Protein AF-A0AAT9GSQ6-F1 (afdb_monomer)

Foldseek 3Di:
DQDPLLVVLVVLLVVLVVLVVVCLVCVVVVHQDPVSVVVSVVSVVVSLVSLLVLLCVLVVPPNVLSVCSPDDLVVCLVSLLVSLCVLQVDPVLSVVLNVLSVVLVVLVVPQPDPPDDDRPRCPVCSVSVVVNVVSVSVNSVSSSVSSVNSVVVVVVD

Radius of gyration: 16.72 Å; Cα contacts (8 Å, |Δi|>4): 113; chains: 1; bounding box: 43×30×48 Å

Nearest PDB structures (foldseek):
  7xgg-assembly2_D  TM=2.918E-01  e=9.894E+00  synthetic construct

Organism: NCBI:txid2049879

Solvent-accessible surface area (backbone atoms only — not comparable to full-atom values): 8779 Å² total; per-residue (Å²): 131,85,55,69,68,61,53,50,34,55,51,42,51,55,50,36,51,50,47,47,50,52,48,53,55,31,55,77,68,73,46,88,60,72,69,52,59,54,51,36,52,52,43,50,51,50,34,52,50,48,50,44,58,48,49,51,71,76,53,73,85,54,64,73,62,56,57,40,68,77,74,38,76,77,54,33,33,53,47,50,18,52,49,36,24,71,45,60,71,34,68,66,62,15,50,52,46,26,51,50,38,45,51,44,50,52,50,60,71,69,45,88,69,63,99,70,71,57,91,88,63,50,70,86,44,43,70,58,50,54,52,52,52,52,41,50,49,53,50,52,49,54,49,50,50,26,51,52,53,34,60,52,56,69,68,78,108

Structure (mmCIF, N/CA/C/O backbone):
data_AF-A0AAT9GSQ6-F1
#
_entry.id   AF-A0AAT9GSQ6-F1
#
loop_
_atom_site.group_PDB
_atom_site.id
_atom_site.type_symbol
_atom_site.label_atom_id
_atom_site.label_alt_id
_atom_site.label_comp_id
_atom_site.label_asym_id
_atom_site.label_entity_id
_atom_site.label_seq_id
_atom_site.pdbx_PDB_ins_code
_atom_site.Cartn_x
_atom_site.Cartn_y
_atom_site.Cartn_z
_atom_site.occupancy
_atom_site.B_iso_or_equiv
_atom_site.auth_seq_id
_atom_site.auth_comp_id
_atom_site.auth_asym_id
_atom_site.auth_atom_id
_atom_site.pdbx_PDB_model_num
ATOM 1 N N . MET A 1 1 ? -17.976 12.302 9.115 1.00 65.62 1 MET A N 1
ATOM 2 C CA . MET A 1 1 ? -16.962 12.978 8.273 1.00 65.62 1 MET A CA 1
ATOM 3 C C . MET A 1 1 ? -15.650 12.19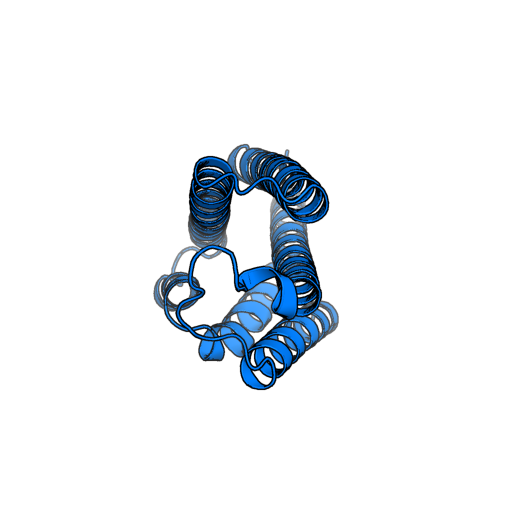2 8.235 1.00 65.62 1 MET A C 1
ATOM 5 O O . MET A 1 1 ? -15.135 11.880 9.298 1.00 65.62 1 MET A O 1
ATOM 9 N N . VAL A 1 2 ? -15.143 11.805 7.061 1.00 77.38 2 VAL A N 1
ATOM 10 C CA . VAL A 1 2 ? -13.795 11.198 6.927 1.00 77.38 2 VAL A CA 1
ATOM 11 C C . VAL A 1 2 ? -12.738 12.262 7.230 1.00 77.38 2 VAL A C 1
ATOM 13 O O . VAL A 1 2 ? -12.913 13.410 6.809 1.00 77.38 2 VAL A O 1
ATOM 16 N N . TYR A 1 3 ? -11.694 11.910 7.984 1.00 83.44 3 TYR A N 1
ATOM 17 C CA . TYR A 1 3 ? -10.656 12.868 8.391 1.00 83.44 3 TYR A CA 1
ATOM 18 C C . TYR A 1 3 ? -9.893 13.433 7.187 1.00 83.44 3 TYR A C 1
ATOM 20 O O . TYR A 1 3 ? -9.700 12.744 6.186 1.00 83.44 3 TYR A O 1
ATOM 28 N N . LEU A 1 4 ? -9.426 14.683 7.303 1.00 87.00 4 LEU A N 1
ATOM 29 C CA . LEU A 1 4 ? -8.675 15.369 6.245 1.00 87.00 4 LEU A CA 1
ATOM 30 C C . LEU A 1 4 ? -7.446 14.561 5.801 1.00 87.00 4 LEU A C 1
ATOM 32 O O . LEU A 1 4 ? -7.263 14.358 4.609 1.00 87.00 4 LEU A O 1
ATOM 36 N N . LEU A 1 5 ? -6.674 14.019 6.749 1.00 85.88 5 LEU A N 1
ATOM 37 C CA . LEU A 1 5 ? -5.507 13.171 6.465 1.00 85.88 5 LEU A CA 1
ATOM 38 C C . LEU A 1 5 ? -5.846 11.956 5.592 1.00 85.88 5 LEU A C 1
ATOM 40 O O . LEU A 1 5 ? -5.106 11.637 4.671 1.00 85.88 5 LEU A O 1
ATOM 44 N N . THR A 1 6 ? -6.987 11.310 5.829 1.00 87.62 6 THR A N 1
ATOM 45 C CA . THR A 1 6 ? -7.437 10.162 5.031 1.00 87.62 6 THR A CA 1
ATOM 46 C C . THR A 1 6 ? -7.820 10.596 3.615 1.00 87.62 6 THR A C 1
ATOM 48 O O . THR A 1 6 ? -7.539 9.882 2.661 1.00 87.62 6 THR A O 1
ATOM 51 N N . LYS A 1 7 ? -8.398 11.793 3.441 1.00 87.50 7 LYS A N 1
ATOM 52 C CA . LYS A 1 7 ? -8.641 12.357 2.101 1.00 87.50 7 LYS A CA 1
ATOM 53 C C . LYS A 1 7 ? -7.332 12.661 1.369 1.00 87.50 7 LYS A C 1
ATOM 55 O O . LYS A 1 7 ? -7.224 12.338 0.193 1.00 87.50 7 LYS A O 1
ATOM 60 N N . ILE A 1 8 ? -6.351 13.236 2.069 1.00 89.69 8 ILE A N 1
ATOM 61 C CA . ILE A 1 8 ? -5.018 13.509 1.511 1.00 89.69 8 ILE A CA 1
ATOM 62 C C . ILE A 1 8 ? -4.342 12.195 1.098 1.00 89.69 8 ILE A C 1
ATOM 64 O O . ILE A 1 8 ? -3.802 12.130 0.004 1.00 89.69 8 ILE A O 1
ATOM 68 N N . PHE A 1 9 ? -4.448 11.133 1.904 1.00 92.06 9 PHE A N 1
ATOM 69 C CA . PHE A 1 9 ? -3.937 9.800 1.562 1.00 92.06 9 PHE A CA 1
ATOM 70 C C . PHE A 1 9 ? -4.494 9.275 0.229 1.00 92.06 9 PHE A C 1
ATOM 72 O O . PHE A 1 9 ? -3.721 8.886 -0.639 1.00 92.06 9 PHE A O 1
ATOM 79 N N . PHE A 1 10 ? -5.817 9.306 0.028 1.00 90.56 10 PHE A N 1
ATOM 80 C CA . PHE A 1 10 ? -6.405 8.874 -1.250 1.00 90.56 10 PHE A CA 1
ATOM 81 C C . PHE A 1 10 ? -6.052 9.809 -2.413 1.00 90.56 10 PHE A C 1
ATOM 83 O O . PHE A 1 10 ? -5.907 9.343 -3.539 1.00 90.56 10 PHE A O 1
ATOM 90 N N . GLY A 1 11 ? -5.892 11.110 -2.148 1.00 90.19 11 GLY A N 1
ATOM 91 C CA . GLY A 1 11 ? -5.411 12.069 -3.142 1.00 90.19 11 GLY A CA 1
ATOM 92 C C . GLY A 1 11 ? -3.979 11.776 -3.593 1.00 90.19 11 GLY A C 1
ATOM 93 O O . GLY A 1 11 ? -3.714 11.777 -4.791 1.00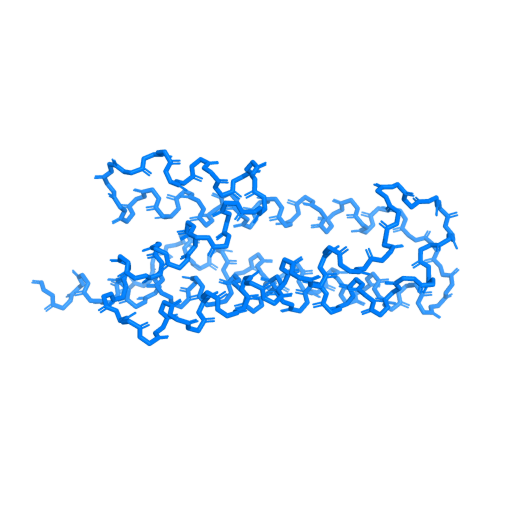 90.19 11 GLY A O 1
ATOM 94 N N . LEU A 1 12 ? -3.080 11.465 -2.654 1.00 90.25 12 LEU A N 1
ATOM 95 C CA . LEU A 1 12 ? -1.708 11.067 -2.966 1.00 90.25 12 LEU A CA 1
ATOM 96 C C . LEU A 1 12 ? -1.659 9.734 -3.704 1.00 90.25 12 LEU A C 1
ATOM 98 O O . LEU A 1 12 ? -0.971 9.667 -4.709 1.00 90.25 12 LEU A O 1
ATOM 102 N N . LEU A 1 13 ? -2.441 8.728 -3.292 1.00 88.62 13 LEU A N 1
ATOM 103 C CA . LEU A 1 13 ? -2.547 7.468 -4.039 1.00 88.62 13 LEU A CA 1
ATOM 104 C C . LEU A 1 13 ? -2.963 7.700 -5.494 1.00 88.62 13 LEU A C 1
ATOM 106 O O . LEU A 1 13 ? -2.394 7.104 -6.398 1.00 88.62 13 LEU A O 1
ATOM 110 N N . ALA A 1 14 ? -3.953 8.561 -5.736 1.00 88.06 14 ALA A N 1
ATOM 111 C CA . ALA A 1 14 ? -4.377 8.868 -7.098 1.00 88.06 14 ALA A CA 1
ATOM 112 C C . ALA A 1 14 ? -3.264 9.562 -7.902 1.00 88.06 14 ALA A C 1
ATOM 114 O O . ALA A 1 14 ? -3.072 9.248 -9.073 1.00 88.06 14 ALA A O 1
ATOM 115 N N . LEU A 1 15 ? -2.526 10.483 -7.278 1.00 88.88 15 LEU A N 1
ATOM 116 C CA . LEU A 1 15 ? -1.430 11.211 -7.918 1.00 88.88 15 LEU A CA 1
ATOM 117 C C . LEU A 1 15 ? -0.240 10.288 -8.227 1.00 88.88 15 LEU A C 1
ATOM 119 O O . LEU A 1 15 ? 0.285 10.328 -9.334 1.00 88.88 15 LEU A O 1
ATOM 123 N N . ASP A 1 16 ? 0.116 9.415 -7.288 1.00 85.31 16 ASP A N 1
ATOM 124 C CA . ASP A 1 16 ? 1.141 8.375 -7.417 1.00 85.31 16 ASP A CA 1
ATOM 125 C C . ASP A 1 16 ? 0.856 7.456 -8.616 1.00 85.31 16 ASP A C 1
ATOM 127 O O . ASP A 1 16 ? 1.702 7.271 -9.487 1.00 85.31 16 ASP A O 1
ATOM 131 N N . GLN A 1 17 ? -0.395 7.004 -8.765 1.00 84.88 17 GLN A N 1
ATOM 132 C CA . GLN A 1 17 ? -0.814 6.203 -9.920 1.00 84.88 17 GLN A CA 1
ATOM 133 C C . GLN A 1 17 ? -0.731 6.959 -11.250 1.00 84.88 17 GLN A C 1
ATOM 135 O O . GLN A 1 17 ? -0.386 6.366 -12.270 1.00 84.88 17 GLN A O 1
ATOM 140 N N . VAL A 1 18 ? -1.021 8.263 -11.266 1.00 85.94 18 VAL A N 1
ATOM 141 C CA . VAL A 1 18 ? -0.856 9.081 -12.477 1.00 85.94 18 VAL A CA 1
ATOM 142 C C . VAL A 1 18 ? 0.618 9.153 -12.874 1.00 85.94 18 VAL A C 1
ATOM 144 O O . VAL A 1 18 ? 0.937 8.925 -14.040 1.00 85.94 18 VAL A O 1
ATOM 147 N N . VAL A 1 19 ? 1.515 9.428 -11.921 1.00 85.00 19 VAL A N 1
ATOM 148 C CA . VAL A 1 19 ? 2.964 9.492 -12.178 1.00 85.00 19 VAL A CA 1
ATOM 149 C C . VAL A 1 19 ? 3.491 8.142 -12.656 1.00 85.00 19 VAL A C 1
ATOM 151 O O . VAL A 1 19 ? 4.197 8.096 -13.662 1.00 85.00 19 VAL A O 1
ATOM 154 N N . PHE A 1 20 ? 3.072 7.049 -12.020 1.00 80.50 20 PHE A N 1
ATOM 155 C CA . PHE A 1 20 ? 3.429 5.695 -12.428 1.00 80.50 20 PHE A CA 1
ATOM 156 C C . PHE A 1 20 ? 2.981 5.366 -13.862 1.00 80.50 20 PHE A C 1
ATOM 158 O O . PHE A 1 20 ? 3.763 4.849 -14.657 1.00 80.50 20 PHE A O 1
ATOM 165 N N . ILE A 1 21 ? 1.746 5.713 -14.245 1.00 83.31 21 ILE A N 1
ATOM 166 C CA . ILE A 1 21 ? 1.265 5.507 -15.622 1.00 83.31 21 ILE A CA 1
ATOM 167 C C . ILE A 1 21 ? 2.134 6.281 -16.622 1.00 83.31 21 ILE A C 1
ATOM 169 O O . ILE A 1 21 ? 2.496 5.738 -17.667 1.00 83.31 21 ILE A O 1
ATOM 173 N N . PHE A 1 22 ? 2.493 7.530 -16.314 1.00 81.94 22 PHE A N 1
ATOM 174 C CA . PHE A 1 22 ? 3.396 8.310 -17.163 1.00 81.94 22 PHE A CA 1
ATOM 175 C C . PHE A 1 22 ? 4.791 7.688 -17.260 1.00 81.94 22 PHE A C 1
ATOM 177 O O . PHE A 1 22 ? 5.367 7.674 -18.347 1.00 81.94 22 PHE A O 1
ATOM 184 N N . GLU A 1 23 ? 5.317 7.144 -16.164 1.00 74.38 23 GLU A N 1
ATOM 185 C CA . GLU A 1 23 ? 6.594 6.431 -16.142 1.00 74.38 23 GLU A CA 1
ATOM 186 C C . GLU A 1 23 ? 6.555 5.188 -17.046 1.00 74.38 23 GLU A C 1
ATOM 188 O O . GLU A 1 23 ? 7.408 5.039 -17.922 1.00 74.38 23 GLU A O 1
ATOM 193 N N . VAL A 1 24 ? 5.509 4.362 -16.940 1.00 75.19 24 VAL A N 1
ATOM 194 C CA . VAL A 1 24 ? 5.307 3.188 -17.808 1.00 75.19 24 VAL A CA 1
ATOM 195 C C . VAL A 1 24 ? 5.205 3.592 -19.281 1.00 75.19 24 VAL A C 1
ATOM 197 O O . VAL A 1 24 ? 5.885 3.012 -20.127 1.00 75.19 24 VAL A O 1
ATOM 200 N N . LEU A 1 25 ? 4.398 4.608 -19.607 1.00 79.19 25 LEU A N 1
ATOM 201 C CA . LEU A 1 25 ? 4.266 5.112 -20.980 1.00 79.19 25 LEU A CA 1
ATOM 202 C C . LEU A 1 25 ? 5.591 5.662 -21.523 1.00 79.19 25 LEU A C 1
ATOM 204 O O . LEU A 1 25 ? 5.908 5.467 -22.695 1.00 79.19 25 LEU A O 1
ATOM 208 N N . SER A 1 26 ? 6.377 6.329 -20.678 1.00 72.94 26 SER A N 1
ATOM 209 C CA . SER A 1 26 ? 7.697 6.840 -21.045 1.00 72.94 26 SER A CA 1
ATOM 210 C C . SER A 1 26 ? 8.676 5.710 -21.358 1.00 72.94 26 SER A C 1
ATOM 212 O O . SER A 1 26 ? 9.407 5.792 -22.345 1.00 72.94 26 SER A O 1
ATOM 214 N N . ILE A 1 27 ? 8.671 4.641 -20.557 1.00 69.69 27 ILE A N 1
ATOM 215 C CA . ILE A 1 27 ? 9.517 3.468 -20.800 1.00 69.69 27 ILE A CA 1
ATOM 216 C C . ILE A 1 27 ? 9.121 2.784 -22.116 1.00 69.69 27 ILE A C 1
ATOM 218 O O . ILE A 1 27 ? 9.996 2.454 -22.913 1.00 69.69 27 ILE A O 1
ATOM 222 N N . LEU A 1 28 ? 7.819 2.640 -22.395 1.00 72.75 28 LEU A N 1
ATOM 223 C CA . LEU A 1 28 ? 7.327 2.074 -23.661 1.00 72.75 28 LEU A CA 1
ATOM 224 C C . LEU A 1 28 ? 7.753 2.893 -24.891 1.00 72.75 28 LEU A C 1
ATOM 226 O O . LEU A 1 28 ? 7.943 2.332 -25.968 1.00 72.75 28 LEU A O 1
ATOM 230 N N . ASN A 1 29 ? 7.946 4.202 -24.726 1.00 77.94 29 ASN A N 1
ATOM 231 C CA . ASN A 1 29 ? 8.409 5.100 -25.783 1.00 77.94 29 ASN A CA 1
ATOM 232 C C . ASN A 1 29 ? 9.945 5.212 -25.874 1.00 77.94 29 ASN A C 1
ATOM 234 O O . ASN A 1 29 ? 10.444 6.065 -26.607 1.00 77.94 29 ASN A O 1
ATOM 238 N N . ASN A 1 30 ? 10.705 4.367 -25.159 1.00 64.19 30 ASN A N 1
ATOM 239 C CA . ASN A 1 30 ? 12.176 4.392 -25.087 1.00 64.19 30 ASN A CA 1
ATOM 240 C C . ASN A 1 30 ? 12.770 5.747 -24.652 1.00 64.19 30 ASN A C 1
ATOM 242 O O . ASN A 1 30 ? 13.939 6.037 -24.910 1.00 64.19 30 ASN A O 1
ATOM 246 N N . SER A 1 31 ? 11.984 6.584 -23.974 1.00 59.66 31 SER A N 1
ATOM 247 C CA . SER A 1 31 ? 12.454 7.833 -23.387 1.00 59.66 31 SER A CA 1
ATOM 248 C C . SER A 1 31 ? 12.775 7.602 -21.915 1.00 59.66 31 SER A C 1
ATOM 250 O O . SER A 1 31 ? 11.888 7.381 -21.090 1.00 59.66 31 SER A O 1
ATOM 252 N N . SER A 1 32 ? 14.056 7.639 -21.563 1.00 54.69 32 SER A N 1
ATOM 253 C CA . SER A 1 32 ? 14.492 7.505 -20.177 1.00 54.69 32 SER A CA 1
ATOM 254 C C . SER A 1 32 ? 14.290 8.828 -19.426 1.00 54.69 32 SER A C 1
ATOM 256 O O . SER A 1 32 ? 15.096 9.751 -19.562 1.00 54.69 32 SER A O 1
ATOM 258 N N . PHE A 1 33 ? 13.221 8.941 -18.636 1.00 56.41 33 PHE A N 1
ATOM 259 C CA . PHE A 1 33 ? 12.944 10.126 -17.817 1.00 56.41 33 PHE A CA 1
ATOM 260 C C . PHE A 1 33 ? 13.289 9.878 -16.341 1.00 56.41 33 PHE A C 1
ATOM 262 O O . PHE A 1 33 ? 12.425 9.572 -15.527 1.00 56.41 33 PHE A O 1
ATOM 269 N N . SER A 1 34 ? 14.560 10.106 -15.990 1.00 57.88 34 SER A N 1
ATOM 270 C CA . SER A 1 34 ? 15.077 10.085 -14.607 1.00 57.88 34 SER A CA 1
ATOM 271 C C . SER A 1 34 ? 14.244 10.869 -13.567 1.00 57.88 34 SER A C 1
ATOM 273 O O . SER A 1 34 ? 14.079 10.359 -12.462 1.00 57.88 34 SER A O 1
ATOM 275 N N . PRO A 1 35 ? 13.690 12.072 -13.847 1.00 72.38 35 PRO A N 1
ATOM 276 C CA . PRO A 1 35 ? 12.984 12.832 -12.809 1.00 72.38 35 PRO A CA 1
ATOM 277 C C . PRO A 1 35 ? 11.610 12.256 -12.432 1.00 72.38 35 PRO A C 1
ATOM 279 O O . PRO A 1 35 ? 11.124 12.534 -11.340 1.00 72.38 35 PRO A O 1
ATOM 282 N N . LEU A 1 36 ? 10.967 11.461 -13.296 1.00 71.25 36 LEU A N 1
ATOM 283 C CA . LEU A 1 36 ? 9.649 10.886 -12.991 1.00 71.25 36 LEU A CA 1
ATOM 284 C C . LEU A 1 36 ? 9.748 9.780 -11.939 1.00 71.25 36 LEU A C 1
ATOM 286 O O . LEU A 1 36 ? 8.942 9.765 -11.012 1.00 71.25 36 LEU A O 1
ATOM 290 N N . THR A 1 37 ? 10.770 8.928 -12.031 1.00 71.06 37 THR A N 1
ATOM 291 C CA . THR A 1 37 ? 11.039 7.865 -11.055 1.00 71.06 37 THR A CA 1
ATOM 292 C C . THR A 1 37 ? 11.312 8.435 -9.660 1.00 71.06 37 THR A C 1
ATOM 294 O O . THR A 1 37 ? 10.775 7.944 -8.669 1.00 71.06 37 THR A O 1
ATOM 297 N N . GLU A 1 38 ? 12.096 9.515 -9.561 1.00 72.75 38 GLU A N 1
ATOM 298 C CA . GLU A 1 38 ? 12.363 10.188 -8.281 1.00 72.75 38 GLU A CA 1
ATOM 299 C C . GLU A 1 38 ? 11.089 10.791 -7.672 1.00 72.75 38 GLU A C 1
ATOM 301 O O . GLU A 1 38 ? 10.834 10.632 -6.477 1.00 72.75 38 GLU A O 1
ATOM 306 N N . ILE A 1 39 ? 10.258 11.444 -8.494 1.00 81.00 39 ILE A N 1
ATOM 307 C CA . ILE A 1 39 ? 8.970 11.998 -8.059 1.00 81.00 39 ILE A CA 1
ATOM 308 C C . ILE A 1 39 ? 8.039 10.881 -7.573 1.00 81.00 39 ILE A C 1
ATOM 310 O O . ILE A 1 39 ? 7.446 11.026 -6.504 1.00 81.00 39 ILE A O 1
ATOM 314 N N . ASN A 1 40 ? 7.942 9.773 -8.313 1.00 78.94 40 ASN A N 1
ATOM 315 C CA . ASN A 1 40 ? 7.149 8.600 -7.939 1.00 78.94 40 ASN A CA 1
ATOM 316 C C . ASN A 1 40 ? 7.589 8.066 -6.564 1.00 78.94 40 ASN A C 1
ATOM 318 O O . ASN A 1 40 ? 6.790 7.932 -5.641 1.00 78.94 40 ASN A O 1
ATOM 322 N N . TYR A 1 41 ? 8.898 7.902 -6.360 1.00 74.38 41 TYR A N 1
ATOM 323 C CA . TYR A 1 41 ? 9.437 7.418 -5.089 1.00 74.38 41 TYR A CA 1
ATOM 324 C C . TYR A 1 41 ? 9.143 8.363 -3.909 1.00 74.38 41 TYR A C 1
ATOM 326 O O . TYR A 1 41 ? 8.776 7.920 -2.816 1.00 74.38 41 TYR A O 1
ATOM 334 N N . ILE A 1 42 ? 9.264 9.679 -4.119 1.00 83.00 42 ILE A N 1
ATOM 335 C CA . ILE A 1 42 ? 8.937 10.694 -3.104 1.00 83.00 42 ILE A CA 1
ATOM 336 C C . ILE A 1 42 ? 7.443 10.652 -2.753 1.00 83.00 42 ILE A C 1
ATOM 338 O O . ILE A 1 42 ? 7.085 10.711 -1.572 1.00 83.00 42 ILE A O 1
ATOM 342 N N . LEU A 1 43 ? 6.567 10.534 -3.752 1.00 85.19 43 LEU A N 1
ATOM 343 C CA . LEU A 1 43 ? 5.120 10.436 -3.553 1.00 85.19 43 LEU A CA 1
ATOM 344 C C . LEU A 1 43 ? 4.723 9.155 -2.818 1.00 85.19 43 LEU A C 1
ATOM 346 O O . LEU A 1 43 ? 3.930 9.222 -1.871 1.00 85.19 43 LEU A O 1
ATOM 350 N N . GLY A 1 44 ? 5.327 8.021 -3.169 1.00 80.69 44 GLY A N 1
ATOM 351 C CA . GLY A 1 44 ? 5.154 6.756 -2.463 1.00 80.69 44 GLY A CA 1
ATOM 352 C C . GLY A 1 44 ? 5.541 6.865 -0.984 1.00 80.69 44 GLY A C 1
ATOM 353 O O . GLY A 1 44 ? 4.756 6.505 -0.099 1.00 80.69 44 GLY A O 1
ATOM 354 N N . LEU A 1 45 ? 6.704 7.460 -0.684 1.00 82.38 45 LEU A N 1
ATOM 355 C CA . LEU A 1 45 ? 7.145 7.705 0.696 1.00 82.38 45 LEU A CA 1
ATOM 356 C C . LEU A 1 45 ? 6.174 8.610 1.466 1.00 82.38 45 LEU A C 1
ATOM 358 O O . LEU A 1 45 ? 5.808 8.296 2.602 1.00 82.38 45 LEU A O 1
ATOM 362 N N . LEU A 1 46 ? 5.711 9.705 0.856 1.00 86.75 46 LEU A N 1
ATOM 363 C CA . LEU A 1 46 ? 4.722 10.597 1.469 1.00 86.75 46 LEU A CA 1
ATOM 364 C C . LEU A 1 46 ? 3.400 9.873 1.754 1.00 86.75 46 LEU A C 1
ATOM 366 O O . LEU A 1 46 ? 2.831 10.026 2.837 1.00 86.75 46 LEU A O 1
ATOM 370 N N . THR A 1 47 ? 2.933 9.043 0.822 1.00 86.56 47 THR A N 1
ATOM 371 C CA . THR A 1 47 ? 1.707 8.247 0.971 1.00 86.56 47 THR A CA 1
ATOM 372 C C . THR A 1 47 ? 1.800 7.305 2.171 1.00 86.56 47 THR A C 1
ATOM 374 O O . THR A 1 47 ? 0.889 7.260 3.008 1.00 86.56 47 THR A O 1
ATOM 377 N N . ILE A 1 48 ? 2.927 6.601 2.307 1.00 84.06 48 ILE A N 1
ATOM 378 C CA . ILE A 1 48 ? 3.194 5.696 3.430 1.00 84.06 48 ILE A CA 1
ATOM 379 C C . ILE A 1 48 ? 3.283 6.471 4.753 1.00 84.06 48 ILE A C 1
ATOM 381 O O . ILE A 1 48 ? 2.691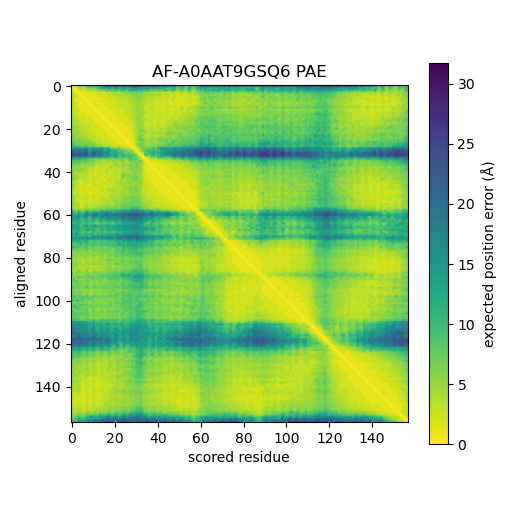 6.049 5.750 1.00 84.06 48 ILE A O 1
ATOM 385 N N . LEU A 1 49 ? 3.956 7.626 4.777 1.00 85.38 49 LEU A N 1
ATOM 386 C CA . LEU A 1 49 ? 4.069 8.463 5.977 1.00 85.38 49 LEU A CA 1
ATOM 387 C C . LEU A 1 49 ? 2.705 8.957 6.473 1.00 85.38 49 LEU A C 1
ATOM 389 O O . LEU A 1 49 ? 2.429 8.897 7.675 1.00 85.38 49 LEU A O 1
ATOM 393 N N . ILE A 1 50 ? 1.823 9.399 5.571 1.00 87.94 50 ILE A N 1
ATOM 394 C CA . ILE A 1 50 ? 0.465 9.822 5.944 1.00 87.94 50 ILE A CA 1
ATOM 395 C C . ILE A 1 50 ? -0.348 8.641 6.476 1.00 87.94 50 ILE A C 1
ATOM 397 O O . ILE A 1 50 ? -1.045 8.785 7.487 1.00 87.94 50 ILE A O 1
ATO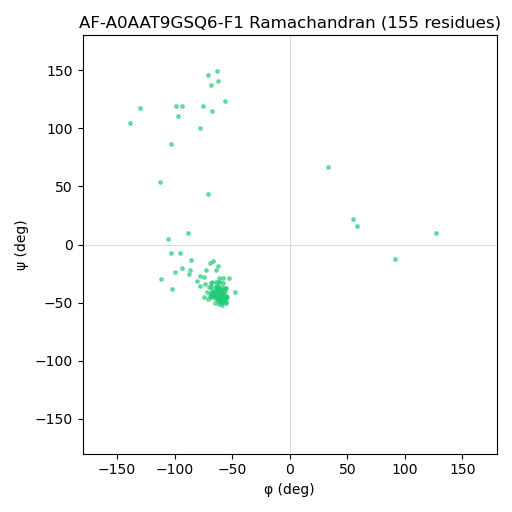M 401 N N . LEU A 1 51 ? -0.241 7.469 5.844 1.00 86.56 51 LEU A N 1
ATOM 402 C CA . LEU A 1 51 ? -0.888 6.252 6.331 1.00 86.56 51 LEU A CA 1
ATOM 403 C C . LEU A 1 51 ? -0.421 5.917 7.753 1.00 86.56 51 LEU A C 1
ATOM 405 O O . LEU A 1 51 ? -1.246 5.703 8.640 1.00 86.56 51 LEU A O 1
ATOM 409 N N . ILE A 1 52 ? 0.886 5.953 8.001 1.00 84.88 52 ILE A N 1
ATOM 410 C CA . ILE A 1 52 ? 1.494 5.727 9.316 1.00 84.88 52 ILE A CA 1
ATOM 411 C C . ILE A 1 52 ? 0.981 6.720 10.356 1.00 84.88 52 ILE A C 1
ATOM 413 O O . ILE A 1 52 ? 0.485 6.302 11.407 1.00 84.88 52 ILE A O 1
ATOM 417 N N . ALA A 1 53 ? 1.036 8.020 10.060 1.00 85.56 53 ALA A N 1
ATOM 418 C CA . ALA A 1 53 ? 0.532 9.060 10.953 1.00 85.56 53 ALA A CA 1
ATOM 419 C C . ALA A 1 53 ? -0.948 8.826 11.291 1.00 85.56 53 ALA A C 1
ATOM 421 O O . ALA A 1 53 ? -1.381 8.997 12.434 1.00 85.56 53 ALA A O 1
ATOM 422 N N . ARG A 1 54 ? -1.735 8.358 10.315 1.00 85.94 54 ARG A N 1
ATOM 423 C CA . ARG A 1 54 ? -3.146 8.049 10.527 1.00 85.94 54 ARG A CA 1
ATOM 424 C C . ARG A 1 54 ? -3.359 6.828 11.415 1.00 85.94 54 ARG A C 1
ATOM 426 O O . ARG A 1 54 ? -4.201 6.880 12.313 1.00 85.94 54 ARG A O 1
ATOM 433 N N . LEU A 1 55 ? -2.608 5.753 11.193 1.00 86.00 55 LEU A N 1
ATOM 434 C CA . LEU A 1 55 ? -2.669 4.552 12.026 1.00 86.00 55 LEU A CA 1
ATOM 435 C C . LEU A 1 55 ? -2.289 4.870 13.476 1.00 86.00 55 LEU A C 1
ATOM 437 O O . LEU A 1 55 ? -2.960 4.398 14.390 1.00 86.00 55 LEU A O 1
ATOM 441 N N . PHE A 1 56 ? -1.299 5.738 13.699 1.00 84.12 56 PHE A N 1
ATOM 442 C CA . PHE A 1 56 ? -0.945 6.230 15.033 1.00 84.12 56 PHE A CA 1
ATOM 443 C C . PHE A 1 56 ? -2.126 6.870 15.766 1.00 84.12 56 PHE A C 1
ATOM 445 O O . PHE A 1 56 ? -2.418 6.495 16.903 1.00 84.12 56 PHE A O 1
ATOM 452 N N . ILE A 1 57 ? -2.836 7.786 15.099 1.00 85.06 57 ILE A N 1
ATOM 453 C CA . ILE A 1 57 ? -4.010 8.464 15.670 1.00 85.06 57 ILE A CA 1
ATOM 454 C C . ILE A 1 57 ? -5.115 7.454 16.011 1.00 85.06 57 ILE A C 1
ATOM 456 O O . ILE A 1 57 ? -5.782 7.586 17.034 1.00 85.06 57 ILE A O 1
ATOM 460 N N . LEU A 1 58 ? -5.321 6.442 15.164 1.00 83.00 58 LEU A N 1
ATOM 461 C CA . LEU A 1 58 ? -6.383 5.450 15.358 1.00 83.00 58 LEU A CA 1
ATOM 462 C C . LEU A 1 58 ? -6.057 4.390 16.415 1.00 83.00 58 LEU A C 1
ATOM 464 O O . LEU A 1 58 ? -6.981 3.839 17.013 1.00 83.00 58 LEU A O 1
ATOM 468 N N . PHE A 1 59 ? -4.776 4.091 16.639 1.00 77.81 59 PHE A N 1
ATOM 469 C CA . PHE A 1 59 ? -4.357 3.015 17.534 1.00 77.81 59 PHE A CA 1
ATOM 470 C C . PHE A 1 59 ? -3.855 3.443 18.900 1.00 77.81 59 PHE A C 1
ATOM 472 O O . PHE A 1 59 ? -3.650 2.556 19.719 1.00 77.81 59 PHE A O 1
ATOM 479 N N . ASN A 1 60 ? -3.677 4.741 19.154 1.00 66.50 60 ASN A N 1
ATOM 480 C CA . ASN A 1 60 ? -3.425 5.324 20.476 1.00 66.50 60 ASN A CA 1
ATOM 481 C C . ASN A 1 60 ? -2.596 4.404 21.413 1.00 66.50 60 ASN A C 1
ATOM 483 O O . ASN A 1 60 ? -3.120 3.865 22.385 1.00 66.50 60 ASN A O 1
ATOM 487 N N . GLY A 1 61 ? -1.319 4.148 21.076 1.00 58.91 61 GLY A N 1
ATOM 488 C CA . GLY A 1 61 ? -0.408 3.366 21.938 1.00 58.91 61 GLY A CA 1
ATOM 489 C C . GLY A 1 61 ? 0.328 2.165 21.324 1.00 58.91 61 GLY A C 1
ATOM 490 O O . GLY A 1 61 ? 0.975 1.432 22.065 1.00 58.91 61 GLY A O 1
ATOM 491 N N . TYR A 1 62 ? 0.309 1.958 20.000 1.00 65.19 62 TYR A N 1
ATOM 492 C CA . TYR A 1 62 ? 1.052 0.862 19.337 1.00 65.19 62 TYR A CA 1
ATOM 493 C C . TYR A 1 62 ? 2.217 1.338 18.431 1.00 65.19 62 TYR A C 1
ATOM 495 O O . TYR A 1 62 ? 2.293 0.916 17.274 1.00 65.19 62 TYR A O 1
ATOM 503 N N . PRO A 1 63 ? 3.170 2.166 18.923 1.00 65.50 63 PRO A N 1
ATOM 504 C CA . PRO A 1 63 ? 4.253 2.727 18.105 1.00 65.50 63 PRO A CA 1
ATOM 505 C C . PRO A 1 63 ? 5.136 1.671 17.446 1.00 65.50 63 PRO A C 1
ATOM 507 O O . PRO A 1 63 ? 5.532 1.839 16.298 1.00 65.50 63 PRO A O 1
ATOM 510 N N . ARG A 1 64 ? 5.390 0.557 18.145 1.00 67.94 64 ARG A N 1
ATOM 511 C CA . ARG A 1 64 ? 6.270 -0.522 17.671 1.00 67.94 64 ARG A CA 1
ATOM 512 C C . ARG A 1 64 ? 5.768 -1.180 16.384 1.00 67.94 64 ARG A C 1
ATOM 514 O O . ARG A 1 64 ? 6.565 -1.564 15.543 1.00 67.94 64 ARG A O 1
ATOM 521 N N . TYR A 1 65 ? 4.452 -1.310 16.221 1.00 66.00 65 TYR A N 1
ATOM 522 C CA . TYR A 1 65 ? 3.866 -1.966 15.047 1.00 66.00 65 TYR A CA 1
ATOM 523 C C . TYR A 1 65 ? 3.820 -1.035 13.840 1.00 66.00 65 TYR A C 1
ATOM 525 O O . TYR A 1 65 ? 3.954 -1.485 12.708 1.00 66.00 65 TYR A O 1
ATOM 533 N N . VAL A 1 66 ? 3.665 0.265 14.089 1.00 66.75 66 VAL A N 1
ATOM 534 C CA . VAL A 1 66 ? 3.667 1.269 13.030 1.00 66.75 66 VAL A CA 1
ATOM 535 C C . VAL A 1 66 ? 5.093 1.565 12.560 1.00 66.75 66 VAL A C 1
ATOM 537 O O . VAL A 1 66 ? 5.305 1.729 11.366 1.00 66.75 66 VAL A O 1
ATOM 540 N N . SER A 1 67 ? 6.090 1.553 13.453 1.00 63.31 67 SER A N 1
ATOM 541 C CA . SER A 1 67 ? 7.496 1.686 13.054 1.00 63.31 67 SER A CA 1
ATOM 542 C C . SER A 1 67 ? 7.952 0.532 12.164 1.00 63.31 67 SER A C 1
ATOM 544 O O . SER A 1 67 ? 8.689 0.751 11.213 1.00 63.31 67 SER A O 1
ATOM 546 N N . ILE A 1 68 ? 7.484 -0.691 12.427 1.00 70.25 68 ILE A N 1
ATOM 547 C CA . ILE A 1 68 ? 7.842 -1.878 11.639 1.00 70.25 68 ILE A CA 1
ATOM 548 C C . ILE A 1 68 ? 7.421 -1.754 10.166 1.00 70.25 68 ILE A C 1
ATOM 550 O O . ILE A 1 68 ? 8.170 -2.223 9.311 1.00 70.25 68 ILE A O 1
ATOM 554 N N . LEU A 1 69 ? 6.307 -1.061 9.874 1.00 67.69 69 LEU A N 1
ATOM 555 C CA . LEU A 1 69 ? 5.828 -0.818 8.503 1.00 67.69 69 LEU A CA 1
ATOM 556 C C . LEU A 1 69 ? 6.899 -0.215 7.584 1.00 67.69 69 LEU A C 1
ATOM 558 O O . LEU A 1 69 ? 6.860 -0.450 6.379 1.00 67.69 69 LEU A O 1
ATOM 562 N N . LEU A 1 70 ? 7.840 0.548 8.150 1.00 64.50 70 LEU A N 1
ATOM 563 C CA . LEU A 1 70 ? 8.867 1.282 7.410 1.00 64.50 70 LEU A CA 1
ATOM 564 C C . LEU A 1 70 ? 10.132 0.477 7.122 1.00 64.50 70 LEU A C 1
ATOM 566 O O . LEU A 1 70 ? 10.851 0.819 6.190 1.00 64.50 70 LEU A O 1
ATOM 570 N N . PHE A 1 71 ? 10.446 -0.537 7.931 1.00 63.66 71 PHE A N 1
ATOM 571 C CA . PHE A 1 71 ? 11.809 -1.073 7.963 1.00 63.66 71 PHE A CA 1
ATOM 572 C C . PHE A 1 71 ? 11.945 -2.483 7.402 1.00 63.66 71 PHE A C 1
ATOM 574 O O . PHE A 1 71 ? 13.024 -2.815 6.919 1.00 63.66 71 PHE A O 1
ATOM 581 N N . ILE A 1 72 ? 10.916 -3.340 7.495 1.00 70.69 72 ILE A N 1
ATOM 582 C CA . ILE A 1 72 ? 11.106 -4.770 7.200 1.00 70.69 72 ILE A CA 1
ATOM 583 C C . ILE A 1 72 ? 9.929 -5.359 6.398 1.00 70.69 72 ILE A C 1
ATOM 585 O O . ILE A 1 72 ? 8.898 -5.700 6.986 1.00 70.69 72 ILE A O 1
ATOM 589 N N . PRO A 1 73 ? 10.101 -5.593 5.080 1.00 69.12 73 PRO A N 1
ATOM 590 C CA . PRO A 1 73 ? 9.075 -6.176 4.207 1.00 69.12 73 PRO A CA 1
ATOM 591 C C . PRO A 1 73 ? 8.540 -7.530 4.694 1.00 69.12 73 PRO A C 1
ATOM 593 O O . PRO A 1 73 ? 7.342 -7.789 4.626 1.00 69.12 73 PRO A O 1
ATOM 596 N N . ILE A 1 74 ? 9.409 -8.379 5.254 1.00 77.50 74 ILE A N 1
ATOM 597 C CA . ILE A 1 74 ? 9.017 -9.691 5.798 1.00 77.50 74 ILE A CA 1
ATOM 598 C C . ILE A 1 74 ? 8.072 -9.529 6.992 1.00 77.50 74 ILE A C 1
ATOM 600 O O . ILE A 1 74 ? 7.079 -10.245 7.111 1.00 77.50 74 ILE A O 1
ATOM 604 N N . ILE A 1 75 ? 8.349 -8.572 7.879 1.00 79.62 75 ILE A N 1
ATOM 605 C CA . ILE A 1 75 ? 7.504 -8.356 9.055 1.00 79.62 75 ILE A CA 1
ATOM 606 C C . ILE A 1 75 ? 6.191 -7.679 8.645 1.00 79.62 75 ILE A C 1
ATOM 608 O O . ILE A 1 75 ? 5.160 -7.941 9.268 1.00 79.62 75 ILE A O 1
ATOM 612 N N . ASN A 1 76 ? 6.179 -6.900 7.557 1.00 81.38 76 ASN A N 1
ATOM 613 C CA . ASN A 1 76 ? 4.957 -6.290 7.027 1.00 81.38 76 ASN A CA 1
ATOM 614 C C . ASN A 1 76 ? 3.884 -7.328 6.685 1.00 81.38 76 ASN A C 1
ATOM 616 O O . ASN A 1 76 ? 2.705 -7.074 6.940 1.00 81.38 76 ASN A O 1
ATOM 620 N N . VAL A 1 77 ? 4.280 -8.529 6.247 1.00 85.69 77 VAL A N 1
ATOM 621 C CA . VAL A 1 77 ? 3.351 -9.641 5.989 1.00 85.69 77 VAL A CA 1
ATOM 622 C C . VAL A 1 77 ? 2.532 -10.030 7.217 1.00 85.69 77 VAL A C 1
ATOM 624 O O . VAL A 1 77 ? 1.393 -10.456 7.072 1.00 85.69 77 VAL A O 1
ATOM 627 N N . PHE A 1 78 ? 3.049 -9.832 8.429 1.00 86.00 78 PHE A N 1
ATOM 628 C CA . PHE A 1 78 ? 2.326 -10.132 9.670 1.00 86.00 78 PHE A CA 1
ATOM 629 C C . PHE A 1 78 ? 1.764 -8.877 10.346 1.00 86.00 78 PHE A C 1
ATOM 631 O O . PHE A 1 78 ? 0.643 -8.889 10.864 1.00 86.00 78 PHE A O 1
ATOM 638 N N . ALA A 1 79 ? 2.512 -7.774 10.318 1.00 84.81 79 ALA A N 1
ATOM 639 C CA . ALA A 1 79 ? 2.117 -6.520 10.947 1.00 84.81 79 ALA A CA 1
ATOM 640 C C . ALA A 1 79 ? 0.882 -5.907 10.273 1.00 84.81 79 ALA A C 1
ATOM 642 O O . ALA A 1 79 ? -0.043 -5.468 10.961 1.00 84.81 79 ALA A O 1
ATOM 643 N N . VAL A 1 80 ? 0.825 -5.917 8.938 1.00 86.31 80 VAL A N 1
ATOM 644 C CA . VAL A 1 80 ? -0.266 -5.291 8.184 1.00 86.31 80 VAL A CA 1
ATOM 645 C C . VAL A 1 80 ? -1.597 -6.032 8.377 1.00 86.31 80 VAL A C 1
ATOM 647 O O . VAL A 1 80 ? -2.597 -5.377 8.689 1.00 86.31 80 VAL A O 1
ATOM 650 N N . PRO A 1 81 ? -1.659 -7.375 8.314 1.00 88.38 81 PRO A N 1
ATOM 651 C CA . PRO A 1 81 ? -2.880 -8.111 8.642 1.00 88.38 81 PRO A CA 1
ATOM 652 C C . PRO A 1 81 ? -3.321 -7.952 10.093 1.00 88.38 81 PRO A C 1
ATOM 654 O O . PRO A 1 81 ? -4.523 -7.846 10.351 1.00 88.38 81 PRO A O 1
ATOM 657 N N . TYR A 1 82 ? -2.381 -7.890 11.040 1.00 88.12 82 TYR A N 1
ATOM 658 C CA . TYR A 1 82 ? -2.696 -7.614 12.442 1.00 88.12 82 TYR A CA 1
ATOM 659 C C . TYR A 1 82 ? -3.333 -6.227 12.611 1.00 88.12 82 TYR A C 1
ATOM 661 O O . TYR A 1 82 ? -4.361 -6.086 13.277 1.00 88.12 82 TYR A O 1
ATOM 669 N N . ILE A 1 83 ? -2.776 -5.210 11.951 1.00 87.38 83 ILE A N 1
ATOM 670 C CA . ILE A 1 83 ? -3.340 -3.858 11.903 1.00 87.38 83 ILE A CA 1
ATOM 671 C C . ILE A 1 83 ? -4.739 -3.873 11.267 1.00 87.38 83 ILE A C 1
ATOM 673 O O . ILE A 1 83 ? -5.683 -3.338 11.850 1.00 87.38 83 ILE A O 1
ATOM 677 N N . SER A 1 84 ? -4.906 -4.541 10.123 1.00 89.19 84 SER A N 1
ATOM 678 C CA . SER A 1 84 ? -6.200 -4.716 9.445 1.00 89.19 84 SER A CA 1
ATOM 679 C C . SER A 1 84 ? -7.249 -5.335 10.381 1.00 89.19 84 SER A C 1
ATOM 681 O O . SER A 1 84 ? -8.362 -4.809 10.522 1.00 89.19 84 SER A O 1
ATOM 683 N N . TYR A 1 85 ? -6.869 -6.379 11.126 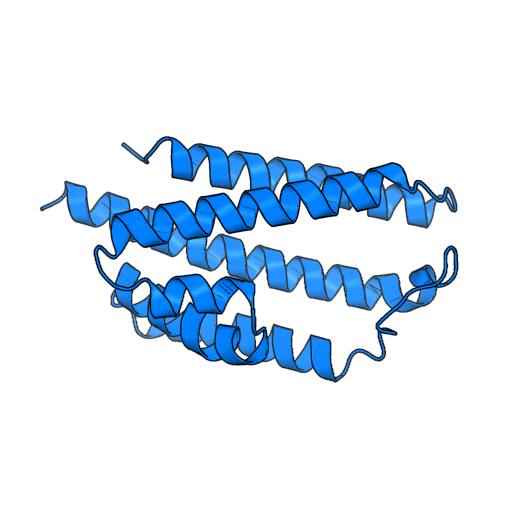1.00 89.06 85 TYR A N 1
ATOM 684 C CA . TYR A 1 85 ? -7.719 -6.995 12.144 1.00 89.06 85 TYR A CA 1
ATOM 685 C C . TYR A 1 85 ? -8.065 -6.025 13.275 1.00 89.06 85 TYR A C 1
ATOM 687 O O . TYR A 1 85 ? -9.215 -5.954 13.695 1.00 89.06 85 TYR A O 1
ATOM 695 N N . LYS A 1 86 ? -7.110 -5.239 13.776 1.00 88.56 86 LYS A N 1
ATOM 696 C CA . LYS A 1 86 ? -7.386 -4.283 14.856 1.00 88.56 86 LYS A CA 1
ATOM 697 C C . LYS A 1 86 ? -8.296 -3.130 14.409 1.00 88.56 86 LYS A C 1
ATOM 699 O O . LYS A 1 86 ? -9.118 -2.678 15.207 1.00 88.56 86 LYS A O 1
ATOM 704 N N . LEU A 1 87 ? -8.213 -2.689 13.151 1.00 86.62 87 LEU A N 1
ATOM 705 C CA . LEU A 1 87 ? -9.107 -1.662 12.596 1.00 86.62 87 LEU A CA 1
ATOM 706 C C . LEU A 1 87 ? -10.534 -2.183 12.392 1.00 86.62 87 LEU A C 1
ATOM 708 O O . LEU A 1 87 ? -11.501 -1.521 12.771 1.00 86.62 87 LEU A O 1
ATOM 712 N N . THR A 1 88 ? -10.682 -3.367 11.801 1.00 88.38 88 THR A N 1
ATOM 713 C CA . THR A 1 88 ? -11.993 -3.861 11.344 1.00 88.38 88 THR A CA 1
ATOM 714 C C . THR A 1 88 ? -12.646 -4.856 12.298 1.00 88.38 88 THR A C 1
ATOM 716 O O . THR A 1 88 ? -13.868 -4.999 12.299 1.00 88.38 88 THR A O 1
ATOM 719 N N . SER A 1 89 ? -11.841 -5.534 13.120 1.00 86.88 89 SER A N 1
ATOM 720 C CA . SER A 1 89 ? -12.197 -6.736 13.890 1.00 86.88 89 SER A CA 1
ATOM 721 C C . SER A 1 89 ? -12.682 -7.906 13.021 1.00 86.88 89 SER A C 1
ATOM 723 O O . SER A 1 89 ? -13.272 -8.853 13.534 1.00 86.88 89 SER A O 1
ATOM 725 N N . SER A 1 90 ? -12.426 -7.862 11.708 1.00 89.12 90 SER A N 1
ATOM 726 C CA . SER A 1 90 ? -12.833 -8.892 10.754 1.00 89.12 90 SER A CA 1
ATOM 727 C C . SER A 1 90 ? -11.675 -9.838 10.454 1.00 89.12 90 SER A C 1
ATOM 729 O O . SER A 1 90 ? -10.639 -9.434 9.921 1.00 89.12 90 SER A O 1
ATOM 731 N N . LYS A 1 91 ? -11.867 -11.124 10.769 1.00 89.31 91 LYS A N 1
ATOM 732 C CA . LYS A 1 91 ? -10.905 -12.185 10.434 1.00 89.31 91 LYS A CA 1
ATOM 733 C C . LYS A 1 91 ? -10.763 -12.362 8.920 1.00 89.31 91 LYS A C 1
ATOM 735 O O . LYS A 1 91 ? -9.660 -12.591 8.444 1.00 89.31 91 LYS A O 1
ATOM 740 N N . LEU A 1 92 ? -11.860 -12.205 8.175 1.00 89.25 92 LEU A N 1
ATOM 741 C CA . LEU A 1 92 ? -11.869 -12.340 6.719 1.00 89.25 92 LEU A CA 1
ATOM 742 C C . LEU A 1 92 ? -11.023 -11.248 6.051 1.00 89.25 92 LEU A C 1
ATOM 744 O O . LEU A 1 92 ? -10.150 -11.564 5.252 1.00 89.25 92 LEU A O 1
ATOM 748 N N . LEU A 1 93 ? -11.239 -9.977 6.414 1.00 87.31 93 LEU A N 1
ATOM 749 C CA . LEU A 1 93 ? -10.472 -8.859 5.846 1.00 87.31 93 LEU A CA 1
ATOM 750 C C . LEU A 1 93 ? -8.986 -8.977 6.186 1.00 87.31 93 LEU A C 1
ATOM 752 O O . LEU A 1 93 ? -8.152 -8.810 5.306 1.00 87.31 93 LEU A O 1
ATOM 756 N N . SER A 1 94 ? -8.660 -9.339 7.429 1.00 87.94 94 SER A N 1
ATOM 757 C CA . SER A 1 94 ? -7.278 -9.607 7.836 1.00 87.94 94 SER A CA 1
ATOM 758 C C . SER A 1 94 ? -6.649 -10.752 7.032 1.00 87.94 94 SER A C 1
ATOM 760 O O . SER A 1 94 ? -5.521 -10.612 6.570 1.00 87.94 94 SER A O 1
ATOM 762 N N . GLY A 1 95 ? -7.390 -11.839 6.786 1.00 87.94 95 GLY A N 1
ATOM 763 C CA . GLY A 1 95 ? -6.939 -12.955 5.950 1.00 87.94 95 GLY A CA 1
ATOM 764 C C . GLY A 1 95 ? -6.686 -12.556 4.493 1.00 87.94 95 GLY A C 1
ATOM 765 O O . GLY A 1 95 ? -5.659 -12.928 3.933 1.00 87.94 95 GLY A O 1
ATOM 766 N N . ILE A 1 96 ? -7.563 -11.739 3.899 1.00 89.19 96 ILE A N 1
ATOM 767 C CA . ILE A 1 96 ? -7.359 -11.180 2.550 1.00 89.19 96 ILE A CA 1
ATOM 768 C C . ILE A 1 96 ? -6.109 -10.296 2.527 1.00 89.19 96 ILE A C 1
ATOM 770 O O . ILE A 1 96 ? -5.265 -10.440 1.645 1.00 89.19 96 ILE A O 1
ATOM 774 N N . THR A 1 97 ? -5.955 -9.414 3.521 1.00 88.88 97 THR A N 1
ATOM 775 C CA . THR A 1 97 ? -4.766 -8.566 3.650 1.00 88.88 97 THR A CA 1
ATOM 776 C C . THR A 1 97 ? -3.494 -9.412 3.787 1.00 88.88 97 THR A C 1
ATOM 778 O O . THR A 1 97 ? -2.493 -9.100 3.151 1.00 88.88 97 THR A O 1
ATOM 781 N N . PHE A 1 98 ? -3.527 -10.499 4.565 1.00 89.56 98 PHE A N 1
ATOM 782 C CA . PHE A 1 98 ? -2.402 -11.430 4.691 1.00 89.56 98 PHE A CA 1
ATOM 783 C C . PHE A 1 98 ? -2.064 -12.082 3.356 1.00 89.56 98 PHE A C 1
ATOM 785 O O . PHE A 1 98 ? -0.906 -12.057 2.960 1.00 89.56 98 PHE A O 1
ATOM 792 N N . GLY A 1 99 ? -3.065 -12.595 2.638 1.00 87.25 99 GLY A N 1
ATOM 793 C CA . GLY A 1 99 ? -2.869 -13.186 1.317 1.00 87.25 99 GLY A CA 1
ATOM 794 C C . GLY A 1 99 ? -2.196 -12.218 0.344 1.00 87.25 99 GLY A C 1
ATOM 795 O O . GLY A 1 99 ? -1.205 -12.584 -0.276 1.00 87.25 99 GLY A O 1
ATOM 796 N N . LEU A 1 100 ? -2.668 -10.967 0.271 1.00 87.81 100 LEU A N 1
ATOM 797 C CA . LEU A 1 100 ? -2.073 -9.939 -0.593 1.00 87.81 100 LEU A CA 1
ATOM 798 C C . LEU A 1 100 ? -0.601 -9.676 -0.259 1.00 87.81 100 LEU A C 1
ATOM 800 O O . LEU A 1 100 ? 0.242 -9.690 -1.151 1.00 87.81 100 LEU A O 1
ATOM 804 N N . TRP A 1 101 ? -0.275 -9.471 1.019 1.00 87.19 101 TRP A N 1
ATOM 805 C CA . TRP A 1 101 ? 1.106 -9.210 1.435 1.00 87.19 101 TRP A CA 1
ATOM 806 C C . TRP A 1 101 ? 2.012 -10.430 1.299 1.00 87.19 101 TRP A C 1
ATOM 808 O O . TRP A 1 101 ? 3.176 -10.285 0.935 1.00 87.19 101 TRP A O 1
ATOM 818 N N . PHE A 1 102 ? 1.494 -11.626 1.574 1.00 86.62 102 PHE A N 1
ATOM 819 C CA . PHE A 1 102 ? 2.241 -12.868 1.425 1.00 86.62 102 PHE A CA 1
ATOM 820 C C . PHE A 1 102 ? 2.558 -13.139 -0.047 1.00 86.62 102 PHE A C 1
ATOM 822 O O . PHE A 1 102 ? 3.702 -13.437 -0.374 1.00 86.62 102 PHE A O 1
ATOM 829 N N . VAL A 1 103 ? 1.582 -12.963 -0.944 1.00 86.00 103 VAL A N 1
ATOM 830 C CA . VAL A 1 103 ? 1.801 -13.064 -2.394 1.00 86.00 103 VAL A CA 1
ATOM 831 C C . VAL A 1 103 ? 2.797 -12.007 -2.864 1.00 86.00 103 VAL A C 1
ATOM 833 O O . VAL A 1 103 ? 3.713 -12.350 -3.604 1.00 86.00 103 VAL A O 1
ATOM 836 N N . ASN A 1 104 ? 2.684 -10.761 -2.389 1.00 85.31 104 ASN A N 1
ATOM 837 C CA . ASN A 1 104 ? 3.638 -9.701 -2.720 1.00 85.31 104 ASN A CA 1
ATOM 838 C C . ASN A 1 104 ? 5.072 -10.061 -2.284 1.00 85.31 104 ASN A C 1
ATOM 840 O O . ASN A 1 104 ? 6.013 -9.943 -3.067 1.00 85.31 104 ASN A O 1
ATOM 844 N N . LEU A 1 105 ? 5.241 -10.574 -1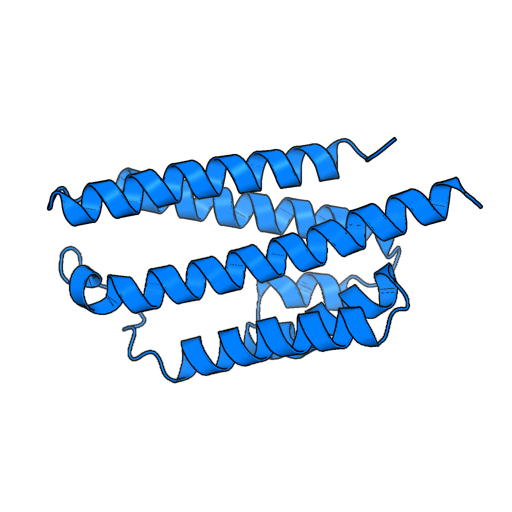.058 1.00 83.75 105 LEU A N 1
ATOM 845 C CA . LEU A 1 105 ? 6.536 -11.037 -0.556 1.00 83.75 105 LEU A CA 1
ATOM 846 C C . LEU A 1 105 ? 7.087 -12.191 -1.399 1.00 83.75 105 LEU A C 1
ATOM 848 O O . LEU A 1 105 ? 8.245 -12.140 -1.800 1.00 83.75 105 LEU A O 1
ATOM 852 N N . VAL A 1 106 ? 6.277 -13.217 -1.681 1.00 85.19 106 VAL A N 1
ATOM 853 C CA . VAL A 1 106 ? 6.697 -14.348 -2.523 1.00 85.19 106 VAL A CA 1
ATOM 854 C C . VAL A 1 106 ? 7.123 -13.844 -3.895 1.00 85.19 106 VAL A C 1
ATOM 856 O O . VAL A 1 106 ? 8.195 -14.216 -4.356 1.00 85.19 106 VAL A O 1
ATOM 859 N N . PHE A 1 107 ? 6.336 -12.958 -4.512 1.00 83.00 107 PHE A N 1
ATOM 860 C CA . PHE A 1 107 ? 6.657 -12.393 -5.817 1.00 83.00 107 PHE A CA 1
ATOM 861 C C . PHE A 1 107 ? 7.955 -11.581 -5.782 1.00 83.00 107 PHE A C 1
ATOM 863 O O . PHE A 1 107 ? 8.794 -11.744 -6.657 1.00 83.00 107 PHE A O 1
ATOM 870 N N . THR A 1 108 ? 8.174 -10.783 -4.735 1.00 80.75 108 THR A N 1
ATOM 871 C CA . THR A 1 108 ? 9.425 -10.030 -4.545 1.00 80.75 108 THR A CA 1
ATOM 872 C C . THR A 1 108 ? 10.629 -10.962 -4.385 1.00 80.75 108 THR A C 1
ATOM 874 O O . THR A 1 108 ? 11.692 -10.679 -4.919 1.00 80.75 108 THR A O 1
ATOM 877 N N . LEU A 1 109 ? 10.473 -12.083 -3.671 1.00 82.50 109 LEU A N 1
ATOM 878 C CA . LEU A 1 109 ? 11.555 -13.046 -3.439 1.00 82.50 109 LEU A CA 1
ATOM 879 C C . LEU A 1 109 ? 11.897 -13.886 -4.678 1.00 82.50 109 LEU A C 1
ATOM 881 O O . LEU A 1 109 ? 13.054 -14.258 -4.847 1.00 82.50 109 LEU A O 1
ATOM 885 N N . ILE A 1 110 ? 10.909 -14.221 -5.516 1.00 83.06 110 ILE A N 1
ATOM 886 C CA . ILE A 1 110 ? 11.133 -14.988 -6.757 1.00 83.06 110 ILE A CA 1
ATOM 887 C C . ILE A 1 110 ? 11.491 -14.093 -7.943 1.00 83.06 110 ILE A C 1
ATOM 889 O O . ILE A 1 110 ? 12.037 -14.577 -8.935 1.00 83.06 110 ILE A O 1
ATOM 893 N N . ALA A 1 111 ? 11.142 -12.807 -7.883 1.00 76.38 111 ALA A N 1
ATOM 894 C CA . ALA A 1 111 ? 11.513 -11.864 -8.913 1.00 76.38 111 ALA A CA 1
ATOM 895 C C . ALA A 1 111 ? 13.033 -11.692 -8.863 1.00 76.38 111 ALA A C 1
ATOM 897 O O . ALA A 1 111 ? 13.580 -11.164 -7.900 1.00 76.38 111 ALA A O 1
ATOM 898 N N . ASN A 1 112 ? 13.720 -12.115 -9.926 1.00 69.25 112 ASN A N 1
ATOM 899 C CA . ASN A 1 112 ? 15.152 -11.878 -10.135 1.00 69.25 112 ASN A CA 1
ATOM 900 C C . ASN A 1 112 ? 15.434 -10.399 -10.456 1.00 69.25 112 ASN A C 1
ATOM 902 O O . ASN A 1 112 ? 16.172 -10.089 -11.388 1.00 69.25 112 ASN A O 1
ATOM 906 N N . ILE A 1 113 ? 14.798 -9.481 -9.733 1.00 67.94 113 ILE A N 1
ATOM 907 C CA . ILE A 1 113 ? 15.028 -8.055 -9.877 1.00 67.94 113 ILE A CA 1
ATOM 908 C C . ILE A 1 113 ? 16.369 -7.753 -9.203 1.00 67.94 113 ILE A C 1
ATOM 910 O O . ILE A 1 113 ? 16.514 -7.998 -8.001 1.00 67.94 113 ILE A O 1
ATOM 914 N N . PRO A 1 114 ? 17.366 -7.242 -9.942 1.00 63.09 114 PRO A N 1
ATOM 915 C CA . PRO A 1 114 ? 18.617 -6.843 -9.332 1.00 63.09 114 PRO A CA 1
ATOM 916 C C . PRO A 1 114 ? 18.350 -5.705 -8.332 1.00 63.09 114 PRO A C 1
ATOM 918 O O . PRO A 1 114 ? 17.557 -4.807 -8.619 1.00 63.09 114 PRO A O 1
ATOM 921 N N . PRO A 1 115 ? 19.018 -5.701 -7.164 1.00 56.03 115 PRO A N 1
ATOM 922 C CA . PRO A 1 115 ? 18.821 -4.669 -6.142 1.00 56.03 115 PRO A CA 1
ATOM 923 C C . PRO A 1 115 ? 19.212 -3.269 -6.634 1.00 56.03 115 PRO A C 1
ATOM 925 O O . PRO A 1 115 ? 18.823 -2.269 -6.038 1.00 56.03 115 PRO A O 1
ATOM 928 N N . ILE A 1 116 ? 19.996 -3.202 -7.712 1.00 57.91 116 ILE A N 1
ATOM 929 C CA . ILE A 1 116 ? 20.376 -1.984 -8.412 1.00 57.91 116 ILE A CA 1
ATOM 930 C C . ILE A 1 116 ? 20.101 -2.235 -9.890 1.00 57.91 116 ILE A C 1
ATOM 932 O O . ILE A 1 116 ? 20.695 -3.128 -10.493 1.00 57.91 116 ILE A O 1
ATOM 936 N N . ILE A 1 117 ? 19.192 -1.454 -10.463 1.00 59.31 117 ILE A N 1
ATOM 937 C CA . ILE A 1 117 ? 18.918 -1.469 -11.896 1.00 59.31 117 ILE A CA 1
ATOM 938 C C . ILE A 1 117 ? 19.790 -0.387 -12.518 1.00 59.31 117 ILE A C 1
ATOM 940 O O . ILE A 1 117 ? 19.655 0.791 -12.179 1.00 59.31 117 ILE A O 1
ATOM 944 N N . TYR A 1 118 ? 20.688 -0.773 -13.420 1.00 58.00 118 TYR A N 1
ATOM 945 C CA . TYR A 1 118 ? 21.432 0.203 -14.203 1.00 58.00 118 TYR A CA 1
ATOM 946 C C . TYR A 1 118 ? 20.511 0.875 -15.224 1.00 58.00 118 TYR A C 1
ATOM 948 O O . TYR A 1 118 ? 19.562 0.283 -15.748 1.00 58.00 118 TYR A O 1
ATOM 956 N N . PHE A 1 119 ? 20.781 2.149 -15.486 1.00 56.69 119 PHE A N 1
ATOM 957 C CA . PHE A 1 119 ? 19.978 2.974 -16.378 1.00 56.69 119 PHE A CA 1
ATOM 958 C C . PHE A 1 119 ? 19.877 2.328 -17.773 1.00 56.69 119 PHE A C 1
ATOM 960 O O . PHE A 1 119 ? 20.895 2.043 -18.397 1.00 56.69 1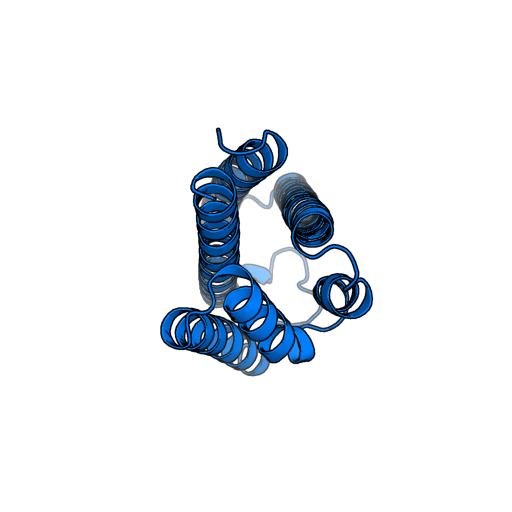19 PHE A O 1
ATOM 967 N N . GLY A 1 120 ? 18.653 2.077 -18.250 1.00 58.31 120 GLY A N 1
ATOM 968 C CA . GLY A 1 120 ? 18.393 1.423 -19.541 1.00 58.31 120 GLY A CA 1
ATOM 969 C C . GLY A 1 120 ? 18.245 -0.107 -19.504 1.00 58.31 120 GLY A C 1
ATOM 970 O O . GLY A 1 120 ? 17.729 -0.672 -20.463 1.00 58.31 120 GLY A O 1
ATOM 971 N N . GLU A 1 121 ? 18.594 -0.784 -18.405 1.00 59.97 121 GLU A N 1
ATOM 972 C CA . GLU A 1 121 ? 18.458 -2.251 -18.278 1.00 59.97 121 GLU A CA 1
ATOM 973 C C . GLU A 1 121 ? 17.152 -2.692 -17.588 1.00 59.97 121 GLU A C 1
ATOM 975 O O . GLU A 1 121 ? 16.810 -3.873 -17.566 1.00 59.97 121 GLU A O 1
ATOM 980 N N . GLY A 1 122 ? 16.373 -1.744 -17.055 1.00 61.41 122 GLY A N 1
ATOM 981 C CA . GLY A 1 122 ? 15.142 -2.026 -16.305 1.00 61.41 122 GLY A CA 1
ATOM 982 C C . GLY A 1 122 ? 13.974 -2.570 -17.129 1.00 61.41 122 GLY A C 1
ATOM 983 O O . GLY A 1 122 ? 13.040 -3.133 -16.560 1.00 61.41 122 GLY A O 1
ATOM 984 N N . TYR A 1 123 ? 14.014 -2.449 -18.460 1.00 65.31 123 TYR A N 1
ATOM 985 C CA . TYR A 1 123 ? 12.890 -2.837 -19.319 1.00 65.31 123 TYR A CA 1
ATOM 986 C C . TYR A 1 123 ? 12.583 -4.341 -19.255 1.00 65.31 123 TYR A C 1
ATOM 988 O O . TYR A 1 123 ? 11.422 -4.737 -19.339 1.00 65.31 123 TYR A O 1
ATOM 996 N N . TYR A 1 124 ? 13.608 -5.178 -19.053 1.00 67.81 124 TYR A N 1
ATOM 997 C CA . TYR A 1 124 ? 13.455 -6.630 -18.929 1.00 67.81 124 TYR A CA 1
ATOM 998 C C . TYR A 1 124 ? 12.629 -7.039 -17.702 1.00 67.81 124 TYR A C 1
ATOM 1000 O O . TYR A 1 124 ? 12.064 -8.132 -17.676 1.00 67.81 124 TYR A O 1
ATOM 1008 N N . PHE A 1 125 ? 12.555 -6.160 -16.699 1.00 73.56 125 PHE A N 1
ATOM 1009 C CA . PHE A 1 125 ? 11.865 -6.391 -15.433 1.00 73.56 125 PHE A CA 1
ATOM 1010 C C . PHE A 1 125 ? 10.534 -5.632 -15.327 1.00 73.56 125 PHE A C 1
ATOM 1012 O O . PHE A 1 125 ? 9.886 -5.667 -14.281 1.00 73.56 125 PHE A O 1
ATOM 1019 N N . LEU A 1 126 ? 10.106 -4.948 -16.396 1.00 72.50 126 LEU A N 1
ATOM 1020 C CA . LEU A 1 126 ? 8.937 -4.066 -16.374 1.00 72.50 126 LEU A CA 1
ATOM 1021 C C . LEU A 1 126 ? 7.661 -4.801 -15.954 1.00 72.50 126 LEU A C 1
ATOM 1023 O O . LEU A 1 126 ? 6.904 -4.297 -15.131 1.00 72.50 126 LEU A O 1
ATOM 1027 N N . ASN A 1 127 ? 7.449 -6.022 -16.447 1.00 74.31 127 ASN A N 1
ATOM 1028 C CA . ASN A 1 127 ? 6.289 -6.825 -16.061 1.00 74.31 127 ASN A CA 1
ATOM 10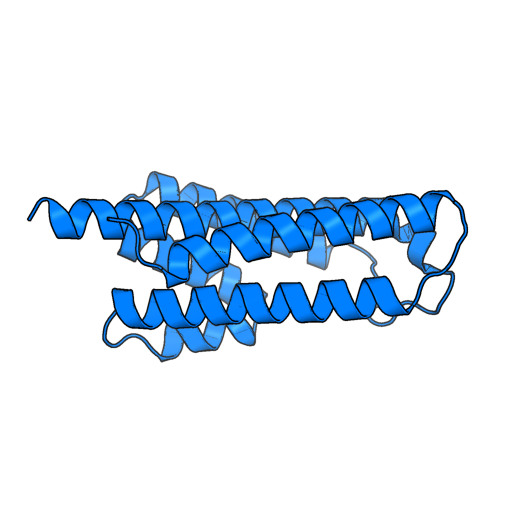29 C C . ASN A 1 127 ? 6.301 -7.162 -14.563 1.00 74.31 127 ASN A C 1
ATOM 1031 O O . ASN A 1 127 ? 5.257 -7.137 -13.915 1.00 74.31 127 ASN A O 1
ATOM 1035 N N . GLN A 1 128 ? 7.474 -7.463 -14.003 1.00 79.94 128 GLN A N 1
ATOM 1036 C CA . GLN A 1 128 ? 7.628 -7.760 -12.584 1.00 79.94 128 GLN A CA 1
ATOM 1037 C C . GLN A 1 128 ? 7.385 -6.510 -11.729 1.00 79.94 128 GLN A C 1
ATOM 1039 O O . GLN A 1 128 ? 6.684 -6.613 -10.725 1.00 79.94 128 GLN A O 1
ATOM 1044 N N . PHE A 1 129 ? 7.882 -5.338 -12.143 1.00 75.88 129 PHE A N 1
ATOM 1045 C CA . PHE A 1 129 ? 7.609 -4.072 -11.451 1.00 75.88 129 PHE A CA 1
ATOM 1046 C C . PHE A 1 129 ? 6.130 -3.714 -11.462 1.00 75.88 129 PHE A C 1
ATOM 1048 O O . PHE A 1 129 ? 5.560 -3.481 -10.403 1.00 75.88 129 PHE A O 1
ATOM 1055 N N . VAL A 1 130 ? 5.473 -3.797 -12.622 1.00 76.00 130 VAL A N 1
ATOM 1056 C CA . VAL A 1 130 ? 4.032 -3.527 -12.733 1.00 76.00 130 VAL A CA 1
ATOM 1057 C C . VAL A 1 130 ? 3.224 -4.436 -11.804 1.00 76.00 130 VAL A C 1
ATOM 1059 O O . VAL A 1 130 ? 2.302 -3.977 -11.134 1.00 76.00 130 VAL A O 1
ATOM 1062 N N . ILE A 1 131 ? 3.570 -5.723 -11.719 1.00 80.31 131 ILE A N 1
ATOM 1063 C CA . ILE A 1 131 ? 2.889 -6.659 -10.817 1.00 80.31 131 ILE A CA 1
ATOM 1064 C C . ILE A 1 131 ? 3.127 -6.288 -9.344 1.00 80.31 131 ILE A C 1
ATOM 1066 O O . ILE A 1 131 ? 2.175 -6.282 -8.560 1.00 80.31 131 ILE A O 1
ATOM 1070 N N . LEU A 1 132 ? 4.366 -5.959 -8.964 1.00 79.44 132 LEU A N 1
ATOM 1071 C CA . LEU A 1 132 ? 4.697 -5.519 -7.604 1.00 79.44 132 LEU A CA 1
ATOM 1072 C C . LEU A 1 132 ? 3.954 -4.235 -7.221 1.00 79.44 132 LEU A C 1
ATOM 1074 O O . LEU A 1 132 ? 3.401 -4.159 -6.122 1.00 79.44 132 LEU A O 1
ATOM 1078 N N . ASP A 1 133 ? 3.861 -3.273 -8.133 1.00 77.88 133 ASP A N 1
ATOM 1079 C CA . ASP A 1 133 ? 3.156 -2.012 -7.909 1.00 77.88 133 ASP A CA 1
ATOM 1080 C C . ASP A 1 133 ? 1.646 -2.219 -7.781 1.00 77.88 133 ASP A C 1
ATOM 1082 O O . ASP A 1 133 ? 1.015 -1.642 -6.893 1.00 77.88 133 ASP A O 1
ATOM 1086 N N . LEU A 1 134 ? 1.055 -3.123 -8.571 1.00 81.94 134 LEU A N 1
ATOM 1087 C CA . LEU A 1 134 ? -0.351 -3.508 -8.417 1.00 81.94 134 LEU A CA 1
ATOM 1088 C C . LEU A 1 134 ? -0.621 -4.168 -7.059 1.00 81.94 134 LEU A C 1
ATOM 1090 O O . LEU A 1 134 ? -1.622 -3.850 -6.408 1.00 81.94 134 LEU A O 1
ATOM 1094 N N . PHE A 1 135 ? 0.261 -5.062 -6.598 1.00 83.31 135 PHE A N 1
ATOM 1095 C CA . PHE A 1 135 ? 0.134 -5.662 -5.267 1.00 83.31 135 PHE A CA 1
ATOM 1096 C C . PHE A 1 135 ? 0.322 -4.629 -4.153 1.00 83.31 135 PHE A C 1
ATOM 1098 O O . PHE A 1 135 ? -0.439 -4.636 -3.179 1.00 83.31 135 PHE A O 1
ATOM 1105 N N . SER A 1 136 ? 1.280 -3.715 -4.308 1.00 80.81 136 SER A N 1
ATOM 1106 C CA . SER A 1 136 ? 1.508 -2.597 -3.392 1.00 80.81 136 SER A CA 1
ATOM 1107 C C . SER A 1 136 ? 0.267 -1.704 -3.297 1.00 80.81 136 SER A C 1
ATOM 1109 O O . SER A 1 136 ? -0.259 -1.490 -2.200 1.00 80.81 136 SER A O 1
ATOM 1111 N N . LEU A 1 137 ? -0.301 -1.291 -4.432 1.00 84.62 137 LEU A N 1
ATOM 1112 C CA . LEU A 1 137 ? -1.523 -0.492 -4.498 1.00 84.62 137 LEU A CA 1
ATOM 1113 C C . LEU A 1 137 ? -2.712 -1.209 -3.852 1.00 84.62 137 LEU A C 1
ATOM 1115 O O . LEU A 1 137 ? -3.406 -0.629 -3.013 1.00 84.62 137 LEU A O 1
ATOM 1119 N N . ALA A 1 138 ? -2.943 -2.478 -4.199 1.00 86.06 138 ALA A N 1
ATOM 1120 C CA . ALA A 1 138 ? -4.014 -3.278 -3.609 1.00 86.06 138 ALA A CA 1
ATOM 1121 C C . ALA A 1 138 ? -3.876 -3.357 -2.080 1.00 86.06 138 ALA A C 1
ATOM 1123 O O . ALA A 1 138 ? -4.865 -3.265 -1.344 1.00 86.06 138 ALA A O 1
ATOM 1124 N N . SER A 1 139 ? -2.641 -3.467 -1.590 1.00 83.38 139 SER A N 1
ATOM 1125 C CA . SER A 1 139 ? -2.340 -3.495 -0.164 1.00 83.38 139 SER A CA 1
ATOM 1126 C C . SER A 1 139 ? -2.659 -2.163 0.535 1.00 83.38 139 SER A C 1
ATOM 1128 O O . SER A 1 139 ? -3.300 -2.157 1.594 1.00 83.38 139 SER A O 1
ATOM 1130 N N . LEU A 1 140 ? -2.302 -1.034 -0.087 1.00 86.81 140 LEU A N 1
ATOM 1131 C CA . LEU A 1 140 ? -2.569 0.313 0.418 1.00 86.81 140 LEU A CA 1
ATOM 1132 C C . LEU A 1 140 ? -4.068 0.622 0.409 1.00 86.81 140 LEU A C 1
ATOM 1134 O O . LEU A 1 140 ? -4.590 1.155 1.389 1.00 86.81 140 LEU A O 1
ATOM 1138 N N . LEU A 1 141 ? -4.788 0.217 -0.640 1.00 89.06 141 LEU A N 1
ATOM 1139 C CA . LEU A 1 141 ? -6.245 0.340 -0.720 1.00 89.06 141 LEU A CA 1
ATOM 1140 C C . LEU A 1 141 ? -6.949 -0.514 0.339 1.00 89.06 141 LEU A C 1
ATOM 1142 O O . LEU A 1 141 ? -7.877 -0.031 0.992 1.00 89.06 141 LEU A O 1
ATOM 1146 N N . SER A 1 142 ? -6.488 -1.748 0.570 1.00 87.94 142 SER A N 1
ATOM 1147 C CA . SER A 1 142 ? -7.012 -2.611 1.636 1.00 87.94 142 SER A CA 1
ATOM 1148 C C . SER A 1 142 ? -6.862 -1.947 3.009 1.00 87.94 142 SER A C 1
ATOM 1150 O O . SER A 1 142 ? -7.814 -1.912 3.794 1.00 87.94 142 SER A O 1
ATOM 1152 N N . LEU A 1 143 ? -5.685 -1.391 3.314 1.00 87.44 143 LEU A N 1
ATOM 1153 C CA . LEU A 1 143 ? -5.455 -0.669 4.568 1.00 87.44 143 LEU A CA 1
ATOM 1154 C C . LEU A 1 143 ? -6.271 0.627 4.656 1.00 87.44 143 LEU A C 1
ATOM 1156 O O . LEU A 1 143 ? -6.891 0.888 5.689 1.00 87.44 143 LEU A O 1
ATOM 1160 N N . GLY A 1 144 ? -6.335 1.405 3.576 1.00 89.00 144 GLY A N 1
ATOM 1161 C CA . GLY A 1 144 ? -7.139 2.624 3.491 1.00 89.00 144 GLY A CA 1
ATOM 1162 C C . GLY A 1 144 ? -8.628 2.359 3.723 1.00 89.00 144 GLY A C 1
ATOM 1163 O O . GLY A 1 144 ? -9.287 3.088 4.470 1.00 89.00 144 GLY A O 1
ATOM 1164 N N . TYR A 1 145 ? -9.157 1.268 3.167 1.00 90.44 145 TYR A N 1
ATOM 1165 C CA . TYR A 1 145 ? -10.518 0.809 3.435 1.00 90.44 145 TYR A CA 1
ATOM 1166 C C . TYR A 1 145 ? -10.727 0.494 4.922 1.00 90.44 145 TYR A C 1
ATOM 1168 O O . TYR A 1 145 ? -11.698 0.964 5.522 1.00 90.44 145 TYR A O 1
ATOM 1176 N N . CYS A 1 146 ? -9.799 -0.240 5.545 1.00 89.69 146 CYS A N 1
ATOM 1177 C CA . CYS A 1 146 ? -9.865 -0.566 6.972 1.00 89.69 146 CYS A CA 1
ATOM 1178 C C . CYS A 1 146 ? -9.869 0.698 7.850 1.00 89.69 146 CYS A C 1
ATOM 1180 O O . CYS A 1 146 ? -10.623 0.779 8.824 1.00 89.69 146 CYS A O 1
ATOM 1182 N N . VAL A 1 147 ? -9.068 1.703 7.480 1.00 90.19 147 VAL A N 1
ATOM 1183 C CA . VAL A 1 147 ? -9.022 3.017 8.137 1.00 90.19 147 VAL A CA 1
ATOM 1184 C C . VAL A 1 147 ? -10.376 3.721 8.031 1.00 90.19 147 VAL A C 1
ATOM 1186 O O . VAL A 1 147 ? -10.937 4.119 9.055 1.00 90.19 147 VAL A O 1
ATOM 1189 N N . ILE A 1 148 ? -10.955 3.819 6.828 1.00 90.31 148 ILE A N 1
ATOM 1190 C CA . ILE A 1 148 ? -12.283 4.424 6.625 1.00 90.31 148 ILE A CA 1
ATOM 1191 C C . ILE A 1 148 ? -13.352 3.685 7.434 1.00 90.31 148 ILE A C 1
ATOM 1193 O O . ILE A 1 148 ? -14.204 4.320 8.063 1.00 90.31 148 ILE A O 1
ATOM 1197 N N . TYR A 1 149 ? -13.329 2.352 7.420 1.00 88.94 149 TYR A N 1
ATOM 1198 C CA . TYR A 1 149 ? -14.281 1.532 8.162 1.00 88.94 149 TYR A CA 1
ATOM 1199 C C . TYR A 1 149 ? -14.237 1.857 9.660 1.00 88.94 149 TYR A C 1
ATOM 1201 O O . TYR A 1 149 ? -15.273 2.157 10.262 1.00 88.94 149 TYR A O 1
ATOM 1209 N N . ARG A 1 150 ? -13.034 1.887 10.252 1.00 88.81 150 ARG A N 1
ATOM 1210 C CA . ARG A 1 150 ? -12.849 2.245 11.665 1.00 88.81 150 ARG A CA 1
ATOM 1211 C C . ARG A 1 150 ? -13.362 3.654 11.959 1.00 88.81 150 ARG A C 1
ATOM 1213 O O . ARG A 1 150 ? -14.078 3.851 12.938 1.00 88.81 150 ARG A O 1
ATOM 1220 N N . GLU A 1 151 ? -13.046 4.621 11.099 1.00 87.62 151 GLU A N 1
ATOM 1221 C CA . GLU A 1 151 ? -13.490 6.011 11.246 1.00 87.62 151 GLU A CA 1
ATOM 1222 C C . GLU A 1 151 ? -15.004 6.192 11.203 1.00 87.62 151 GLU A C 1
ATOM 1224 O O . GLU A 1 151 ? -15.521 7.138 11.806 1.00 87.62 151 GLU A O 1
ATOM 1229 N N . LYS A 1 152 ? -15.707 5.360 10.431 1.00 86.81 152 LYS A N 1
ATOM 1230 C CA . LYS A 1 152 ? -17.169 5.364 10.376 1.00 86.81 152 LYS A CA 1
ATOM 1231 C C . LYS A 1 152 ? -17.750 4.741 11.643 1.00 86.81 152 LYS A C 1
ATOM 1233 O O . LYS A 1 152 ? -18.625 5.350 12.248 1.00 86.81 152 LYS A O 1
ATOM 1238 N N . LYS A 1 153 ? -17.204 3.605 12.095 1.00 85.44 153 LYS A N 1
ATOM 1239 C CA . LYS A 1 153 ? -17.661 2.907 13.308 1.00 85.44 153 LYS A CA 1
ATOM 1240 C C . LYS A 1 153 ? -17.507 3.746 14.582 1.00 85.44 153 LYS A C 1
ATOM 1242 O O . LYS A 1 153 ? -18.407 3.751 15.408 1.00 85.44 153 LYS A O 1
ATOM 1247 N N . MET A 1 154 ? -16.410 4.492 14.726 1.00 82.44 154 MET A N 1
ATOM 1248 C CA . MET A 1 154 ? -16.204 5.385 15.882 1.00 82.44 154 MET A CA 1
ATOM 1249 C C . MET A 1 154 ? -17.178 6.570 15.939 1.00 82.44 154 MET A C 1
ATOM 1251 O O . MET A 1 154 ? -17.229 7.243 16.955 1.00 82.44 154 MET A O 1
ATOM 1255 N N . LYS A 1 155 ? -17.903 6.871 14.855 1.00 73.50 155 LYS A N 1
ATOM 1256 C CA . LYS A 1 155 ? -18.909 7.946 14.837 1.00 73.50 155 LYS A CA 1
ATOM 1257 C C . LYS A 1 155 ? -20.319 7.465 15.153 1.00 73.50 155 LYS A C 1
ATOM 1259 O O . LYS A 1 155 ? -21.172 8.293 15.436 1.00 73.50 155 LYS A O 1
ATOM 1264 N N . SER A 1 156 ? -20.581 6.169 14.999 1.00 62.62 156 SER A N 1
ATOM 1265 C CA . SER A 1 156 ? -21.886 5.566 15.293 1.00 62.62 156 SER A CA 1
ATOM 1266 C C . SER A 1 156 ? -22.053 5.175 16.764 1.00 62.62 156 SER A C 1
ATOM 1268 O O . SER A 1 156 ? -23.158 4.837 17.169 1.00 62.62 156 SER A O 1
ATOM 1270 N N . THR A 1 157 ? -20.956 5.169 17.520 1.00 57.19 157 THR A N 1
ATOM 1271 C CA . THR A 1 157 ? -20.898 5.008 18.980 1.00 57.19 157 THR A CA 1
ATOM 1272 C C . THR A 1 157 ? -20.748 6.363 19.633 1.00 57.19 157 THR A C 1
ATOM 1274 O O . THR A 1 157 ? -21.441 6.602 20.638 1.00 57.19 157 THR A O 1
#

pLDDT: mean 79.21,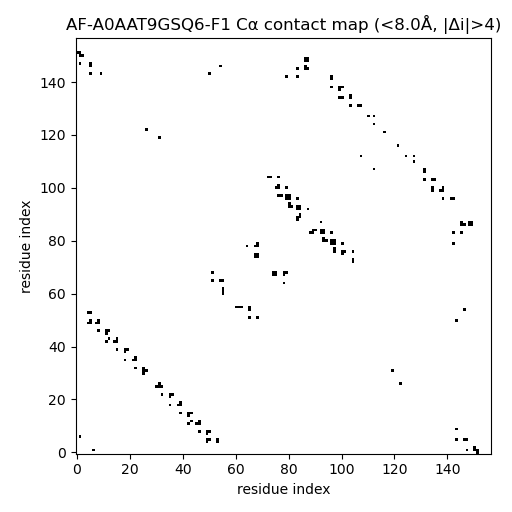 std 10.1, range [54.69, 92.06]

Sequence (157 aa):
MVYLLTKIFFGLLALDQVVFIFEVLSILNNSSFSPLTEINYILGLLTILILIARLFILFNGYPRYVSILLFIPIINVFAVPYISYKLTSSKLLSGITFGLWFVNLVFTLIANIPPIIYFGEGYYFLNQFVILDLFSLASLLSLGYCVIYREKKMKST

Mean predicted aligned error: 6.98 Å

Secondary structure (DSSP, 8-state):
---HHHHHHHHHHHHHHHHHHHHHHHHHTT---HHHHHHHHHHHHHHHHHHHHHHHHHHSS-HHHHHHHHH-HHHHHHHHHHHHHHHH--HHHHHHHHHHHHHHHHHHHHS---SSPPTTTGGGGHHHHHHHHHHHHHHHHHHHHHHHHHHHHHHH-